Protein AF-A0A1Z9NTJ0-F1 (afdb_monomer_lite)

Sequence (122 aa):
MNIAKLLEYYWPGCLWELVGNDQTDYKNLTWLDKSTTKPTESELLAKKDEGELREALDEIRPIRNRLLRESDWTQMPDISDSRMDSTTKGKWQVYREELRDLTKGLDTVDKVKKVTWPTEPS

Radius of gyration: 22.93 Å; chains: 1; bounding box: 48×27×64 Å

Foldseek 3Di:
DQQVVLCCVVVNPFDWDQPDDDRPDPVSIDGPGPVDDDDDPVRSVVSVFVVLLVVLVVVCVVVLVVVCVVLVVLVDPPPDCVNPNPVLSVVSVVLNVCSVCQCPPSPGSVCSVVGDHDDDGD

Structure (mmCIF, N/CA/C/O backbone):
data_AF-A0A1Z9NTJ0-F1
#
_entry.id   AF-A0A1Z9NTJ0-F1
#
loop_
_atom_site.group_PDB
_atom_site.id
_atom_site.type_symbol
_atom_site.label_atom_id
_atom_site.label_alt_id
_atom_site.label_comp_id
_atom_site.label_asym_id
_atom_site.label_entity_id
_atom_site.label_seq_id
_atom_site.pdbx_PDB_ins_code
_atom_site.Cartn_x
_atom_site.Cartn_y
_atom_site.Cartn_z
_atom_site.occupancy
_atom_site.B_iso_or_equiv
_atom_site.auth_seq_id
_atom_site.auth_comp_id
_atom_site.auth_asym_id
_atom_site.auth_atom_id
_atom_site.pdbx_PDB_model_num
ATOM 1 N N . MET A 1 1 ? -11.348 10.777 11.270 1.00 81.44 1 MET A N 1
ATOM 2 C CA . MET A 1 1 ? -10.964 9.372 11.528 1.00 81.44 1 MET A CA 1
ATOM 3 C C . MET A 1 1 ? -12.219 8.623 11.937 1.00 81.44 1 MET A C 1
ATOM 5 O O . MET A 1 1 ? -12.845 9.068 12.883 1.00 81.44 1 MET A O 1
ATOM 9 N N . ASN A 1 2 ? -12.645 7.574 11.227 1.00 88.94 2 ASN A N 1
ATOM 10 C CA . ASN A 1 2 ? -13.805 6.787 11.668 1.00 88.94 2 ASN A CA 1
ATOM 11 C C . ASN A 1 2 ? -13.324 5.726 12.673 1.00 88.94 2 ASN A C 1
ATOM 13 O O . ASN A 1 2 ? -12.663 4.769 12.274 1.00 88.94 2 ASN A O 1
ATOM 17 N N . ILE A 1 3 ? -13.609 5.931 13.961 1.00 90.69 3 ILE A N 1
ATOM 18 C CA . ILE A 1 3 ? -13.122 5.069 15.046 1.00 90.69 3 ILE A CA 1
ATOM 19 C C . ILE A 1 3 ? -13.784 3.694 14.981 1.00 90.69 3 ILE A C 1
ATOM 21 O O . ILE A 1 3 ? -13.086 2.693 15.101 1.00 90.69 3 ILE A O 1
ATOM 25 N N . ALA A 1 4 ? -15.095 3.638 14.727 1.00 90.19 4 ALA A N 1
ATOM 26 C CA . ALA A 1 4 ? -15.841 2.383 14.625 1.00 90.19 4 ALA A CA 1
ATOM 27 C C . ALA A 1 4 ? -15.208 1.432 13.597 1.00 90.19 4 ALA A C 1
ATOM 29 O O . ALA A 1 4 ? -14.861 0.303 13.928 1.00 90.19 4 ALA A O 1
ATOM 30 N N . LYS A 1 5 ? -14.940 1.929 12.383 1.00 90.62 5 LYS A N 1
ATOM 31 C CA . LYS A 1 5 ? -14.291 1.144 11.321 1.00 90.62 5 LYS A C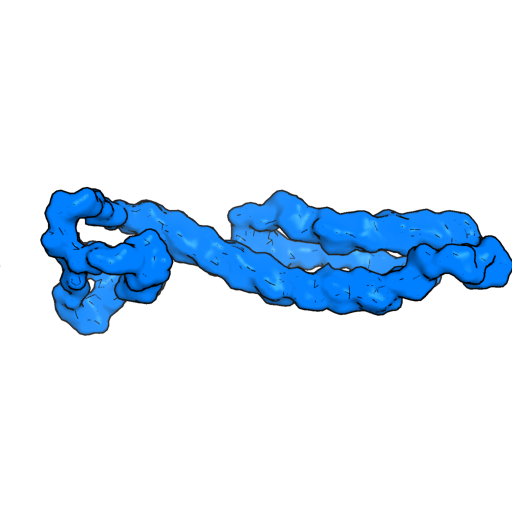A 1
ATOM 32 C C . LYS A 1 5 ? -12.894 0.658 11.709 1.00 90.62 5 LYS A C 1
ATOM 34 O O . LYS A 1 5 ? -12.528 -0.464 11.373 1.00 90.62 5 LYS A O 1
ATOM 39 N N . LEU A 1 6 ? -12.103 1.487 12.395 1.00 92.50 6 LEU A N 1
ATOM 40 C CA . LEU A 1 6 ? -10.771 1.085 12.860 1.00 92.50 6 LEU A CA 1
ATOM 41 C C . LEU A 1 6 ? -10.858 -0.013 13.922 1.00 92.50 6 LEU A C 1
ATOM 43 O O . LEU A 1 6 ? -10.098 -0.976 13.857 1.00 92.50 6 LEU A O 1
ATOM 47 N 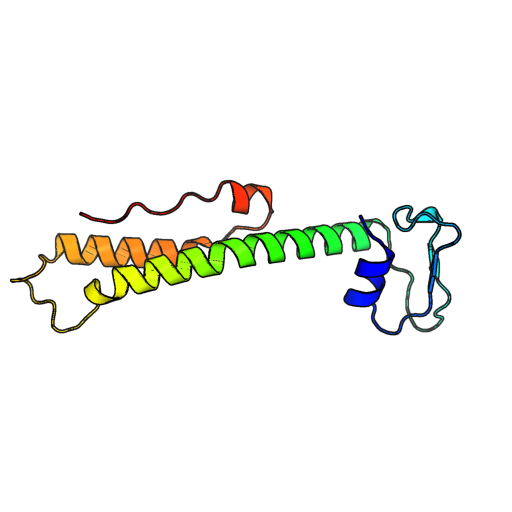N . LEU A 1 7 ? -11.791 0.110 14.867 1.00 92.44 7 LEU A N 1
ATOM 48 C CA . LEU A 1 7 ? -12.019 -0.891 15.906 1.00 92.44 7 LEU A CA 1
ATOM 49 C C . LEU A 1 7 ? -12.495 -2.220 15.319 1.00 92.44 7 LEU A C 1
ATOM 51 O O . LEU A 1 7 ? -11.932 -3.256 15.652 1.00 92.44 7 LEU A O 1
ATOM 55 N N . GLU A 1 8 ? -13.457 -2.198 14.398 1.00 92.19 8 GLU A N 1
ATOM 56 C CA . GLU A 1 8 ? -13.938 -3.403 13.707 1.00 92.19 8 GLU A CA 1
ATOM 57 C C . GLU A 1 8 ? -12.825 -4.122 12.938 1.00 92.19 8 GLU A C 1
ATOM 59 O O . GLU A 1 8 ? -12.774 -5.352 12.923 1.00 92.19 8 GLU A O 1
ATOM 64 N N . TYR A 1 9 ? -11.928 -3.359 12.309 1.00 92.81 9 TYR A N 1
ATOM 65 C CA . TYR A 1 9 ? -10.865 -3.912 11.478 1.00 92.81 9 TYR A CA 1
ATOM 66 C C . TYR A 1 9 ? -9.664 -4.425 12.291 1.00 92.81 9 TYR A C 1
ATOM 68 O O . TYR A 1 9 ? -9.159 -5.514 12.020 1.00 92.81 9 TYR A O 1
ATOM 76 N N . TYR A 1 10 ? -9.183 -3.653 13.272 1.00 92.19 10 TYR A N 1
ATOM 77 C CA . TYR A 1 10 ? -7.947 -3.955 14.012 1.00 92.19 10 TYR A CA 1
ATOM 78 C C . TYR A 1 10 ? -8.177 -4.622 15.376 1.00 92.19 10 TYR A C 1
ATOM 80 O O . TYR A 1 10 ? -7.276 -5.299 15.869 1.00 92.19 10 TYR A O 1
ATOM 88 N N . TRP A 1 11 ? -9.367 -4.480 15.966 1.00 92.50 11 TRP A N 1
ATOM 89 C CA . TRP A 1 11 ? -9.771 -5.123 17.224 1.00 92.50 11 TRP A CA 1
ATOM 90 C C . TRP A 1 11 ? -11.048 -5.959 17.032 1.00 92.50 11 TRP A C 1
ATOM 92 O O . TRP A 1 11 ? -12.058 -5.738 17.713 1.00 92.50 11 TRP A O 1
ATOM 102 N N . PRO A 1 12 ? -11.037 -6.931 16.099 1.00 92.06 12 PRO A N 1
ATOM 103 C CA . PRO A 1 12 ? -12.220 -7.725 15.809 1.00 92.06 12 PRO A CA 1
ATOM 104 C C . PRO A 1 12 ? -12.658 -8.516 17.049 1.00 92.06 12 PRO A C 1
ATOM 106 O O . PRO A 1 12 ? -11.840 -9.111 17.749 1.00 92.06 12 PRO A O 1
ATOM 109 N N . GLY A 1 13 ? -13.964 -8.532 17.317 1.00 88.38 13 GLY A N 1
ATOM 110 C CA . GLY A 1 13 ? -14.554 -9.290 18.426 1.00 88.38 13 GLY A CA 1
ATOM 111 C C . GLY A 1 13 ? -14.470 -8.624 19.804 1.00 88.38 13 GLY A C 1
ATOM 112 O O . GLY A 1 13 ? -15.033 -9.165 20.754 1.00 88.38 13 GLY A O 1
ATOM 113 N N . CYS A 1 14 ? -13.835 -7.455 19.923 1.00 92.00 14 CYS A N 1
ATOM 114 C CA . CYS A 1 14 ? -13.870 -6.673 21.157 1.00 92.00 14 CYS A CA 1
ATOM 115 C C . CYS A 1 14 ? -15.242 -6.006 21.333 1.00 92.00 14 CYS A C 1
ATOM 117 O O . CYS A 1 14 ? -15.829 -5.495 20.378 1.00 92.00 14 CYS A O 1
ATOM 119 N N . LEU A 1 15 ? -15.740 -5.975 22.569 1.00 92.00 15 LEU A N 1
ATOM 120 C CA . LEU A 1 15 ? -16.969 -5.272 22.929 1.00 92.00 15 LEU A CA 1
ATOM 121 C C . LEU A 1 15 ? -16.661 -3.815 23.286 1.00 92.00 15 LEU A C 1
ATOM 123 O O . LEU A 1 15 ? -15.926 -3.524 24.232 1.00 92.00 15 LEU A O 1
ATOM 127 N N . TRP A 1 16 ? -17.263 -2.892 22.550 1.00 93.38 16 TRP A N 1
ATOM 128 C CA . TRP A 1 16 ? -17.129 -1.456 22.754 1.00 93.38 16 TRP A CA 1
ATOM 129 C C . TRP A 1 16 ? -18.438 -0.752 22.406 1.00 93.38 16 TRP A C 1
ATOM 131 O O . TRP A 1 16 ? -19.286 -1.290 21.697 1.00 93.38 16 TRP A O 1
ATOM 141 N N . GLU A 1 17 ? -18.597 0.459 22.920 1.00 90.44 17 GLU A N 1
ATOM 142 C CA . GLU A 1 17 ? -19.736 1.327 22.650 1.00 90.44 17 GLU A CA 1
ATOM 143 C C . GLU A 1 17 ? -19.230 2.735 22.324 1.00 90.44 17 GLU A C 1
ATOM 145 O O . GLU A 1 17 ? -18.313 3.239 22.975 1.00 90.44 17 GLU A O 1
ATOM 150 N N . LEU A 1 18 ? -19.819 3.368 21.307 1.00 89.31 18 LEU A N 1
ATOM 151 C CA . LEU A 1 18 ? -19.615 4.782 20.998 1.00 89.31 18 LEU A CA 1
ATOM 152 C C . LEU A 1 18 ? -20.873 5.543 21.406 1.00 89.31 18 LEU A C 1
ATOM 154 O O . LEU A 1 18 ? -21.942 5.344 20.830 1.00 89.31 18 LEU A O 1
ATOM 158 N N . VAL A 1 19 ? -20.751 6.390 22.424 1.00 83.44 19 VAL A N 1
ATOM 159 C CA . VAL A 1 19 ? -21.880 7.151 22.961 1.00 83.44 19 VAL A CA 1
ATOM 160 C C . VAL A 1 19 ? -22.128 8.386 22.095 1.00 83.44 19 VAL A C 1
ATOM 162 O O . VAL A 1 19 ? -21.263 9.244 21.949 1.00 83.44 19 VAL A O 1
ATOM 165 N N . GLY A 1 20 ? -23.342 8.505 21.559 1.00 77.81 20 GLY A N 1
ATOM 166 C CA . GLY A 1 20 ? -23.742 9.613 20.690 1.00 77.81 20 GLY A CA 1
ATOM 167 C C . GLY A 1 20 ? -23.574 9.309 19.199 1.00 77.81 20 GLY A C 1
ATOM 168 O O . GLY A 1 20 ? -23.177 8.221 18.799 1.00 77.81 20 GLY A O 1
ATOM 169 N N . ASN A 1 21 ? -23.919 10.280 18.352 1.00 77.50 21 ASN A N 1
ATOM 170 C CA . ASN A 1 21 ? -23.947 10.084 16.895 1.00 77.50 21 ASN A CA 1
ATOM 171 C C . ASN A 1 21 ? -22.590 10.332 16.212 1.00 77.50 21 ASN A C 1
ATOM 173 O O . ASN A 1 21 ? -22.471 10.134 15.003 1.00 77.50 21 ASN A O 1
ATOM 177 N N . ASP A 1 22 ? -21.580 10.788 16.957 1.00 80.94 22 ASP A N 1
ATOM 178 C CA . ASP A 1 22 ? -20.252 11.084 16.424 1.00 80.94 22 ASP A CA 1
ATOM 179 C C . ASP A 1 22 ? -19.312 9.880 16.580 1.00 80.94 22 ASP A C 1
ATOM 181 O O . ASP A 1 22 ? -18.895 9.527 17.682 1.00 80.94 22 ASP A O 1
ATOM 185 N N . GLN A 1 23 ? -18.958 9.273 15.446 1.00 79.25 23 GLN A N 1
ATOM 186 C CA . GLN A 1 23 ? -18.055 8.121 15.352 1.00 79.25 23 GLN A CA 1
ATOM 187 C C . GLN A 1 23 ? -16.569 8.512 15.266 1.00 79.25 23 GLN A C 1
ATOM 189 O O . GLN A 1 23 ? -15.728 7.672 14.927 1.00 79.25 23 GLN A O 1
ATOM 194 N N . THR A 1 24 ? -16.237 9.786 15.475 1.00 83.31 24 THR A N 1
ATOM 195 C CA . THR A 1 24 ? -14.885 10.321 15.270 1.00 83.31 24 THR A CA 1
ATOM 196 C C . THR A 1 24 ? -14.202 10.801 16.545 1.00 83.31 24 THR A C 1
ATOM 198 O O . THR A 1 24 ? -12.973 10.866 16.561 1.00 83.31 24 THR A O 1
ATOM 201 N N . ASP A 1 25 ? -14.958 11.077 17.611 1.00 86.31 25 ASP A N 1
ATOM 202 C CA . ASP A 1 25 ? -14.411 11.512 18.898 1.00 86.31 25 ASP A CA 1
ATOM 203 C C . ASP A 1 25 ? -14.066 10.309 19.793 1.00 86.31 25 ASP A C 1
ATOM 205 O O . ASP A 1 25 ? -14.928 9.523 20.193 1.00 86.31 25 ASP A O 1
ATOM 209 N N . TYR A 1 26 ? -12.785 10.180 20.146 1.00 88.44 26 TYR A N 1
ATOM 210 C CA . TYR A 1 26 ? -12.287 9.129 21.033 1.00 88.44 26 TYR A CA 1
ATOM 211 C C . TYR A 1 26 ? -12.873 9.211 22.451 1.00 88.44 26 TYR A C 1
ATOM 213 O O . TYR A 1 26 ? -12.977 8.193 23.141 1.00 88.44 26 TYR A O 1
ATOM 221 N N . LYS A 1 27 ? -13.308 10.395 22.898 1.00 88.81 27 LYS A N 1
ATOM 222 C CA . LYS A 1 27 ? -13.950 10.572 24.210 1.00 88.81 27 LYS A CA 1
ATOM 223 C C . LYS A 1 27 ? -15.274 9.826 24.319 1.00 88.81 27 LYS A C 1
ATOM 225 O O . LYS A 1 27 ? -15.646 9.423 25.417 1.00 88.81 27 LYS A O 1
ATOM 230 N N . ASN A 1 28 ? -15.942 9.600 23.191 1.00 89.56 28 ASN A N 1
ATOM 231 C CA . ASN A 1 28 ? -17.201 8.867 23.135 1.00 89.56 28 ASN A CA 1
ATOM 232 C C . ASN A 1 28 ? -17.002 7.345 23.211 1.00 89.56 28 ASN A C 1
ATOM 234 O O . ASN A 1 28 ? -17.986 6.616 23.305 1.00 89.56 28 ASN A O 1
ATOM 238 N N . LEU A 1 29 ? -15.755 6.853 23.179 1.00 91.50 29 LEU A N 1
ATOM 239 C CA . LEU A 1 29 ? -15.442 5.428 23.231 1.00 91.50 29 LEU A CA 1
ATOM 240 C C . LEU A 1 29 ? -15.473 4.884 24.663 1.00 91.50 29 LEU A C 1
ATOM 242 O O . LEU A 1 29 ? -14.564 5.126 25.466 1.00 91.50 29 LEU A O 1
ATOM 246 N N . THR A 1 30 ? -16.456 4.035 24.930 1.00 91.50 30 THR A N 1
ATOM 247 C CA . THR A 1 30 ? -16.537 3.186 26.119 1.00 91.50 30 THR A CA 1
ATOM 248 C C . THR A 1 30 ? -16.079 1.771 25.776 1.00 91.50 30 THR A C 1
ATOM 250 O O . THR A 1 30 ? -16.579 1.145 24.845 1.00 91.50 30 THR A O 1
ATOM 253 N N . TRP A 1 31 ? -15.115 1.247 26.535 1.00 92.94 31 TRP A N 1
ATOM 254 C CA . TRP A 1 31 ? -14.627 -0.123 26.362 1.00 92.94 31 TRP A CA 1
ATOM 255 C C . TRP A 1 31 ? -15.377 -1.061 27.306 1.00 92.94 31 TRP A C 1
ATOM 257 O O . TRP A 1 31 ? -15.358 -0.848 28.518 1.00 92.94 31 TRP A O 1
ATOM 267 N N . LEU A 1 32 ? -16.060 -2.065 26.754 1.00 90.88 32 LEU A N 1
ATOM 268 C CA . LEU A 1 32 ? -16.893 -3.010 27.510 1.00 90.88 32 LEU A CA 1
ATOM 269 C C . LEU A 1 32 ? -16.227 -4.384 27.659 1.00 90.88 32 LEU A C 1
ATOM 271 O O . LEU A 1 32 ? -16.610 -5.170 28.528 1.00 90.88 32 LEU A O 1
ATOM 275 N N . ASP A 1 33 ? -15.232 -4.677 26.824 1.00 89.38 33 ASP A N 1
ATOM 276 C CA . ASP A 1 33 ? -14.466 -5.911 26.892 1.00 89.38 33 ASP A CA 1
ATOM 277 C C . ASP A 1 33 ? -13.555 -5.930 28.128 1.00 89.38 33 ASP A C 1
ATOM 279 O O . ASP A 1 33 ? -12.811 -4.991 28.408 1.00 89.38 33 ASP A O 1
ATOM 283 N N . LYS A 1 34 ? -13.629 -7.026 28.884 1.00 87.19 34 LYS A N 1
ATOM 284 C CA . LYS A 1 34 ? -12.829 -7.256 30.096 1.00 87.19 34 LYS A CA 1
ATOM 285 C C . LYS A 1 34 ? -11.548 -8.039 29.817 1.00 87.19 34 LYS A C 1
ATOM 287 O O . LYS A 1 34 ? -10.692 -8.123 30.692 1.00 87.19 34 LYS A O 1
ATOM 292 N N . SER A 1 35 ? -11.454 -8.665 28.646 1.00 86.94 35 SER A N 1
ATOM 293 C CA . SER A 1 35 ? -10.342 -9.536 28.259 1.00 86.94 35 SER A CA 1
ATOM 294 C C . SER A 1 35 ? -9.221 -8.791 27.535 1.00 86.94 35 SER A C 1
ATOM 296 O O . SER A 1 35 ? -8.090 -9.272 27.492 1.00 86.94 35 SER A O 1
ATOM 298 N N . THR A 1 36 ? -9.518 -7.603 27.009 1.00 89.00 36 THR A N 1
ATOM 299 C CA . THR A 1 36 ? -8.601 -6.785 26.216 1.00 89.00 36 THR A CA 1
ATOM 300 C C . 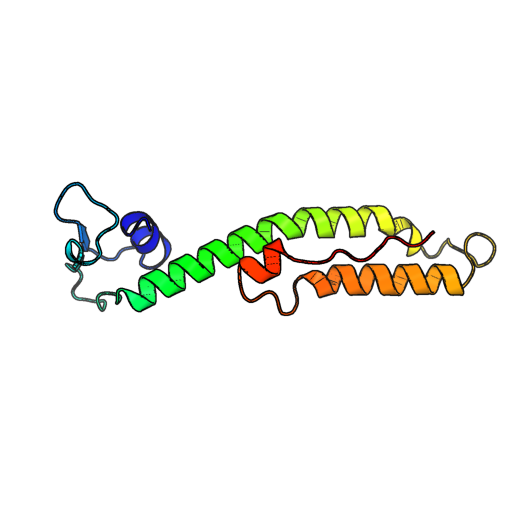THR A 1 36 ? -8.474 -5.381 26.794 1.00 89.00 36 THR A C 1
ATOM 302 O O . THR A 1 36 ? -9.364 -4.869 27.477 1.00 89.00 36 THR A O 1
ATOM 305 N N . THR A 1 37 ? -7.343 -4.737 26.526 1.00 90.12 37 THR A N 1
ATOM 306 C CA . THR A 1 37 ? -7.099 -3.353 26.928 1.00 90.12 37 THR A CA 1
ATOM 307 C C . THR A 1 37 ? -7.686 -2.390 25.906 1.00 90.12 37 THR A C 1
ATOM 309 O O . THR A 1 37 ? -7.480 -2.565 24.705 1.00 90.12 37 THR A O 1
ATOM 312 N N . LYS A 1 38 ? -8.356 -1.337 26.390 1.00 91.31 38 LYS A N 1
ATOM 313 C CA . LYS A 1 38 ? -8.835 -0.235 25.549 1.00 91.31 38 LYS A CA 1
ATOM 314 C C . LYS A 1 38 ? -7.657 0.361 24.760 1.00 91.31 38 LYS A C 1
ATOM 316 O O . LYS A 1 38 ? -6.695 0.790 25.403 1.00 91.3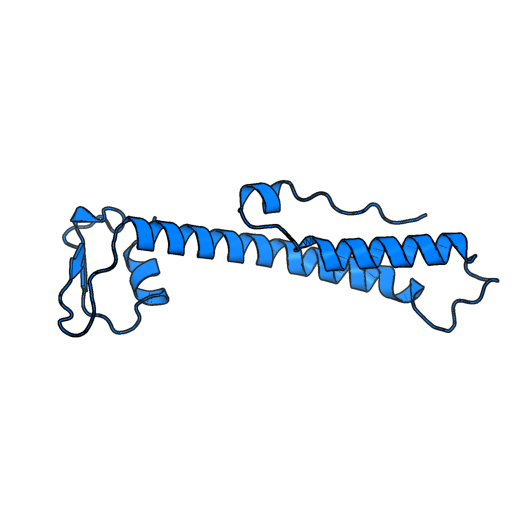1 38 LYS A O 1
ATOM 321 N N . PRO A 1 39 ? -7.730 0.434 23.420 1.00 92.81 39 PRO A N 1
ATOM 322 C CA . PR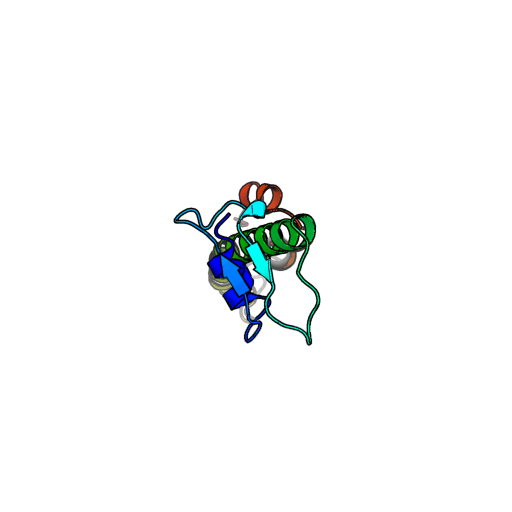O A 1 39 ? -6.690 1.079 22.635 1.00 92.81 39 PRO A CA 1
ATOM 323 C C . PRO A 1 39 ? -6.671 2.574 22.918 1.00 92.81 39 PRO A C 1
ATOM 325 O O . PRO A 1 39 ? -7.719 3.199 23.074 1.00 92.81 39 PRO A O 1
ATOM 328 N N . THR A 1 40 ? -5.479 3.145 22.974 1.00 93.94 40 THR A N 1
ATOM 329 C CA . THR A 1 40 ? -5.262 4.580 23.138 1.00 93.94 40 THR A CA 1
ATOM 330 C C . THR A 1 40 ? -5.594 5.343 21.855 1.00 93.94 40 THR A C 1
ATOM 332 O O . THR A 1 40 ? -5.563 4.801 20.749 1.00 93.94 40 THR A O 1
ATOM 335 N N . GLU A 1 41 ? -5.863 6.644 21.982 1.00 92.06 41 GLU A N 1
ATOM 336 C CA . GLU A 1 41 ? -6.068 7.525 20.824 1.00 92.06 41 GLU A CA 1
ATOM 337 C C . GLU A 1 41 ? -4.846 7.535 19.890 1.00 92.06 41 GLU A C 1
ATOM 339 O O . GLU A 1 41 ? -4.991 7.516 18.670 1.00 92.06 41 GLU A O 1
ATOM 344 N N . SER A 1 42 ? -3.641 7.484 20.468 1.00 92.31 42 SER A N 1
ATOM 345 C CA . SER A 1 42 ? -2.382 7.408 19.719 1.00 92.31 42 SER A CA 1
ATOM 346 C C . SER A 1 42 ? -2.267 6.109 18.913 1.00 92.31 42 SER A C 1
ATOM 348 O O . SER A 1 42 ? -1.883 6.138 17.747 1.00 92.31 42 SER A O 1
ATOM 350 N N . GLU A 1 43 ? -2.653 4.966 19.492 1.00 93.06 43 GLU A N 1
ATOM 351 C CA . GLU A 1 43 ? -2.666 3.684 18.775 1.00 93.06 43 GLU A CA 1
ATOM 352 C C . GLU A 1 43 ? -3.684 3.679 17.629 1.00 93.06 43 GLU A C 1
ATOM 354 O O . GLU A 1 43 ? -3.380 3.180 16.546 1.00 93.06 43 GLU A O 1
ATOM 359 N N . LEU A 1 44 ? -4.868 4.268 17.828 1.00 92.25 44 LEU A N 1
ATOM 360 C CA . LEU A 1 44 ? -5.866 4.416 16.764 1.00 92.25 44 LEU A CA 1
ATOM 361 C C . LEU A 1 44 ? -5.350 5.289 15.619 1.00 92.25 44 LEU A C 1
ATOM 363 O O . LEU A 1 44 ? -5.519 4.928 14.454 1.00 92.25 44 LEU A O 1
ATOM 367 N N . LEU A 1 45 ? -4.692 6.404 15.943 1.00 92.19 45 LEU A N 1
ATOM 368 C CA . LEU A 1 45 ? -4.089 7.283 14.946 1.00 92.19 45 LEU A CA 1
ATOM 369 C C . LEU A 1 45 ? -2.969 6.567 14.179 1.00 92.19 45 LEU A C 1
ATOM 371 O O . LEU A 1 45 ? -2.952 6.606 12.953 1.00 92.19 45 LEU A O 1
ATOM 375 N N . ALA A 1 46 ? -2.102 5.829 14.874 1.00 92.81 46 ALA A N 1
ATOM 376 C CA . ALA A 1 46 ? -1.058 5.033 14.236 1.00 92.81 46 ALA A CA 1
ATOM 377 C C . ALA A 1 46 ? -1.642 3.975 13.283 1.00 92.81 46 ALA A C 1
ATOM 379 O O . ALA A 1 46 ? -1.147 3.804 12.171 1.00 92.81 46 ALA A O 1
ATOM 380 N N . LYS A 1 47 ? -2.730 3.297 13.678 1.00 93.75 47 LYS A N 1
ATOM 381 C CA . LYS A 1 47 ? -3.426 2.330 12.815 1.00 93.75 47 LYS A CA 1
ATOM 382 C C . LYS A 1 47 ? -4.112 2.971 11.621 1.00 93.75 47 LYS A C 1
ATOM 384 O O . LYS A 1 47 ? -4.083 2.401 10.532 1.00 93.75 47 LYS A O 1
ATOM 389 N N . LYS A 1 48 ? -4.686 4.159 11.796 1.00 92.44 48 LYS A N 1
ATOM 390 C CA . LYS A 1 48 ? -5.207 4.955 10.685 1.00 92.44 48 LYS A CA 1
ATOM 391 C C . LYS A 1 48 ? -4.098 5.261 9.678 1.00 92.44 48 LYS A C 1
ATOM 393 O O . LYS A 1 48 ? -4.277 4.999 8.494 1.00 92.44 48 LYS A O 1
ATOM 398 N N . ASP A 1 49 ? -2.974 5.791 10.145 1.00 92.88 49 ASP A N 1
ATOM 399 C CA . ASP A 1 49 ? -1.875 6.213 9.276 1.00 92.88 49 ASP A CA 1
ATOM 400 C C . ASP A 1 49 ? -1.213 5.009 8.579 1.00 92.88 49 ASP A C 1
ATOM 402 O O . ASP A 1 49 ? -0.881 5.085 7.396 1.00 92.88 49 ASP A O 1
ATOM 406 N N . GLU A 1 50 ? -1.109 3.861 9.261 1.00 92.94 50 GLU A N 1
ATOM 407 C CA . GLU A 1 50 ? -0.700 2.580 8.664 1.00 92.94 50 GLU A CA 1
ATOM 408 C C . GLU A 1 50 ? -1.664 2.140 7.547 1.00 92.94 50 GLU A C 1
ATOM 410 O O . GLU A 1 50 ? -1.231 1.713 6.473 1.00 92.94 50 GLU A O 1
ATOM 415 N N . GLY A 1 51 ? -2.975 2.263 7.782 1.00 92.81 51 GLY A N 1
ATOM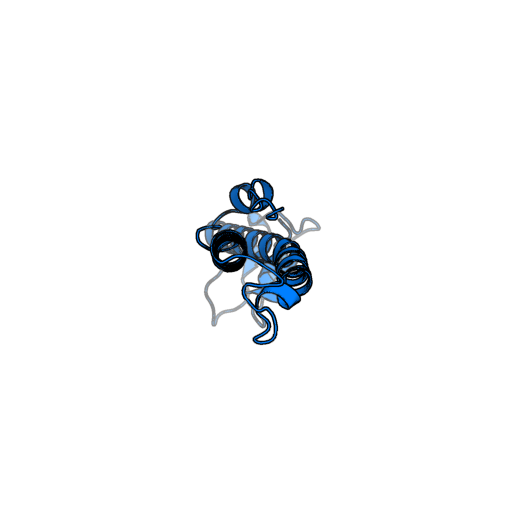 416 C CA . GLY A 1 51 ? -4.014 1.959 6.801 1.00 92.81 51 GLY A CA 1
ATOM 417 C C . GLY A 1 51 ? -3.933 2.849 5.561 1.00 92.81 51 GLY A C 1
ATOM 418 O O . GLY A 1 51 ? -3.901 2.331 4.446 1.00 92.81 51 GLY A O 1
ATOM 419 N N . GLU A 1 52 ? -3.821 4.165 5.749 1.00 93.50 52 GLU A N 1
ATOM 420 C CA . GLU A 1 52 ? -3.685 5.136 4.655 1.00 93.50 52 GLU A CA 1
ATOM 421 C C . GLU A 1 52 ? -2.391 4.928 3.859 1.00 93.50 52 GLU A C 1
ATOM 423 O O . GLU A 1 52 ? -2.392 5.021 2.630 1.00 93.50 52 GLU A O 1
ATOM 428 N N . LEU A 1 53 ? -1.280 4.609 4.533 1.00 94.62 53 LEU A N 1
ATOM 429 C CA . LEU A 1 53 ? -0.024 4.274 3.864 1.00 94.62 53 LEU A CA 1
ATOM 430 C C . LEU A 1 53 ? -0.174 3.022 2.998 1.00 94.62 53 LEU A C 1
ATOM 432 O O . LEU A 1 53 ? 0.287 3.000 1.857 1.00 94.62 53 LEU A O 1
ATOM 436 N N . ARG A 1 54 ? -0.815 1.979 3.532 1.00 94.19 54 ARG A N 1
ATOM 437 C CA . ARG A 1 54 ? -1.063 0.741 2.793 1.00 94.19 54 ARG A CA 1
ATOM 438 C C . ARG A 1 54 ? -1.918 0.993 1.555 1.00 94.19 54 ARG A C 1
ATOM 440 O O . ARG A 1 54 ? -1.548 0.520 0.487 1.00 94.19 54 ARG A O 1
ATOM 447 N N . GLU A 1 55 ? -3.003 1.753 1.688 1.00 94.06 55 GLU A N 1
ATOM 448 C CA . GLU A 1 55 ? -3.867 2.122 0.560 1.00 94.06 55 GLU A CA 1
ATOM 449 C C . GLU A 1 55 ? -3.085 2.892 -0.510 1.00 94.06 55 GLU A C 1
ATOM 451 O O . GLU A 1 55 ? -3.101 2.510 -1.678 1.00 94.06 55 GLU A O 1
ATOM 456 N N . ALA A 1 56 ? -2.302 3.899 -0.114 1.00 95.44 56 ALA A N 1
ATOM 457 C CA . ALA A 1 56 ? -1.466 4.651 -1.047 1.00 95.44 56 ALA A CA 1
ATOM 458 C C . ALA A 1 56 ? -0.438 3.751 -1.766 1.00 95.44 56 ALA A C 1
ATOM 460 O O . ALA A 1 56 ? -0.192 3.897 -2.965 1.00 95.44 56 ALA A O 1
ATOM 461 N N . LEU A 1 57 ? 0.169 2.792 -1.058 1.00 95.56 57 LEU A N 1
ATOM 462 C CA . LEU A 1 57 ? 1.076 1.814 -1.668 1.00 95.56 57 LEU A CA 1
ATOM 463 C C . LEU A 1 57 ? 0.346 0.879 -2.644 1.00 95.56 57 LEU A C 1
ATOM 465 O O . LEU A 1 57 ? 0.905 0.518 -3.684 1.00 95.56 57 LEU A O 1
ATOM 469 N N . ASP A 1 58 ? -0.887 0.489 -2.326 1.00 95.50 58 ASP A N 1
ATOM 470 C CA . ASP A 1 58 ? -1.729 -0.338 -3.190 1.00 95.50 58 ASP A CA 1
ATOM 471 C C . ASP A 1 58 ? -2.138 0.382 -4.479 1.00 95.50 58 ASP A C 1
ATOM 473 O O . ASP A 1 58 ? -2.253 -0.274 -5.513 1.00 95.50 58 ASP A O 1
ATOM 477 N N . GLU A 1 59 ? -2.237 1.713 -4.476 1.00 95.06 59 GLU A N 1
ATOM 478 C CA . GLU A 1 59 ? -2.483 2.512 -5.684 1.00 95.06 59 GLU A CA 1
ATOM 479 C C . GLU A 1 59 ? -1.295 2.508 -6.664 1.00 95.06 59 GLU A C 1
ATOM 481 O O . GLU A 1 59 ? -1.488 2.436 -7.881 1.00 95.06 59 GLU A O 1
ATOM 486 N N . ILE A 1 60 ? -0.050 2.539 -6.172 1.00 95.81 60 ILE A N 1
ATOM 487 C CA . ILE A 1 60 ? 1.140 2.604 -7.045 1.00 95.81 60 ILE A CA 1
ATOM 488 C C . ILE A 1 60 ? 1.609 1.227 -7.538 1.00 95.81 60 ILE A C 1
ATOM 490 O O . ILE A 1 60 ? 2.199 1.113 -8.617 1.00 95.81 60 ILE A O 1
ATOM 494 N N . ARG A 1 61 ? 1.326 0.147 -6.797 1.00 95.94 61 ARG A N 1
ATOM 495 C CA . ARG A 1 61 ? 1.655 -1.240 -7.187 1.00 95.94 61 ARG A CA 1
ATOM 496 C C . ARG A 1 61 ? 1.147 -1.644 -8.582 1.00 95.94 61 ARG A C 1
ATOM 498 O O . ARG A 1 61 ? 1.949 -2.210 -9.331 1.00 95.94 61 ARG A O 1
ATOM 505 N N . PRO A 1 62 ? -0.113 -1.387 -8.988 1.00 96.88 62 PRO A N 1
ATOM 506 C CA . PRO A 1 62 ? -0.587 -1.732 -10.326 1.00 96.88 62 PRO A CA 1
ATOM 507 C C . PRO A 1 62 ? 0.125 -0.934 -11.421 1.00 96.88 62 PRO A C 1
ATOM 509 O O . PRO A 1 62 ? 0.418 -1.498 -12.475 1.00 96.88 62 PRO A O 1
ATOM 512 N N . ILE A 1 63 ? 0.471 0.332 -11.168 1.00 96.38 63 ILE A N 1
ATOM 513 C CA . ILE A 1 63 ? 1.225 1.165 -12.115 1.00 96.38 63 ILE A CA 1
ATOM 514 C C . ILE A 1 63 ? 2.634 0.590 -12.305 1.00 96.38 63 ILE A C 1
ATOM 516 O O . ILE A 1 63 ? 3.044 0.332 -13.434 1.00 96.38 63 ILE A O 1
ATOM 520 N N . ARG A 1 64 ? 3.338 0.275 -11.211 1.00 97.31 64 ARG A N 1
ATOM 521 C CA . ARG A 1 64 ? 4.646 -0.399 -11.250 1.00 97.31 64 ARG A CA 1
ATOM 522 C C . ARG A 1 64 ? 4.582 -1.718 -12.014 1.00 97.31 64 ARG A C 1
ATOM 524 O O . ARG A 1 64 ? 5.416 -1.977 -12.876 1.00 97.31 64 ARG A O 1
ATOM 531 N N . ASN A 1 65 ? 3.587 -2.552 -11.717 1.00 97.19 65 ASN A N 1
ATOM 532 C CA . ASN A 1 65 ? 3.420 -3.843 -12.382 1.00 97.19 65 ASN A CA 1
ATOM 533 C C . ASN A 1 65 ? 3.111 -3.677 -13.878 1.00 97.19 65 ASN A C 1
ATOM 535 O O . ASN A 1 65 ? 3.572 -4.481 -14.684 1.00 97.19 65 ASN A O 1
ATOM 539 N N . ARG A 1 66 ? 2.362 -2.634 -14.262 1.00 97.62 66 ARG A N 1
ATOM 540 C CA . ARG A 1 66 ? 2.125 -2.282 -15.667 1.00 97.62 66 ARG A CA 1
ATOM 541 C C . ARG A 1 66 ? 3.433 -1.925 -16.375 1.00 97.62 66 ARG A C 1
ATOM 543 O O . ARG A 1 66 ? 3.705 -2.528 -17.403 1.00 97.62 66 ARG A O 1
ATOM 550 N N . LEU A 1 67 ? 4.251 -1.040 -15.808 1.00 97.31 67 LEU A N 1
ATOM 551 C CA . LEU A 1 67 ? 5.532 -0.626 -16.402 1.00 97.31 67 LEU A CA 1
ATOM 552 C C . LEU A 1 67 ? 6.542 -1.785 -16.494 1.00 97.31 67 LEU A C 1
ATOM 554 O O . LEU A 1 67 ? 7.244 -1.947 -17.492 1.00 97.31 67 LEU A O 1
ATOM 558 N N . LEU A 1 68 ? 6.577 -2.661 -15.484 1.00 97.12 68 LEU A N 1
ATOM 559 C CA . LEU A 1 68 ? 7.352 -3.904 -15.545 1.00 97.12 68 LEU A CA 1
ATOM 560 C C . LEU A 1 68 ? 6.834 -4.843 -16.642 1.00 97.12 68 LEU A C 1
ATOM 562 O O . LEU A 1 68 ? 7.623 -5.487 -17.318 1.00 97.12 68 LEU A O 1
ATOM 566 N N . ARG A 1 69 ? 5.524 -4.932 -16.859 1.00 97.19 69 ARG A N 1
ATOM 567 C CA . ARG A 1 69 ? 4.984 -5.748 -17.953 1.00 97.19 69 ARG A CA 1
ATOM 568 C C . ARG A 1 69 ? 5.301 -5.141 -19.323 1.00 97.19 69 ARG A C 1
ATOM 570 O O . ARG A 1 69 ? 5.664 -5.866 -20.239 1.00 97.19 69 ARG A O 1
ATOM 577 N N . GLU A 1 70 ? 5.180 -3.825 -19.462 1.00 96.00 70 GLU A N 1
ATOM 578 C CA . GLU A 1 70 ? 5.450 -3.097 -20.710 1.00 96.00 70 GLU A CA 1
ATOM 579 C C . GLU A 1 70 ? 6.927 -3.164 -21.114 1.00 96.00 70 GLU A C 1
ATOM 581 O O . GLU A 1 70 ? 7.234 -3.234 -22.298 1.00 96.00 70 GLU A O 1
ATOM 586 N N . SER A 1 71 ? 7.837 -3.249 -20.143 1.00 95.38 71 SER A N 1
ATOM 587 C CA . SER A 1 71 ? 9.275 -3.421 -20.379 1.00 95.38 71 SER A CA 1
ATOM 588 C C . SER A 1 71 ? 9.735 -4.884 -20.406 1.00 95.38 71 SER A C 1
ATOM 590 O O . SER A 1 71 ? 10.937 -5.140 -20.450 1.00 95.38 71 SER A O 1
ATOM 592 N N . ASP A 1 72 ? 8.831 -5.866 -20.340 1.00 94.00 72 ASP A N 1
ATOM 593 C CA . ASP A 1 72 ? 9.214 -7.277 -20.176 1.00 94.00 72 ASP A CA 1
ATOM 594 C C . ASP A 1 72 ? 9.906 -7.864 -21.409 1.00 94.00 72 ASP A C 1
ATOM 596 O O . ASP A 1 72 ? 10.857 -8.634 -21.275 1.00 94.00 72 ASP A O 1
ATOM 600 N N . TRP A 1 73 ? 9.507 -7.409 -22.601 1.00 92.25 73 TRP A N 1
ATOM 601 C CA . TRP A 1 73 ? 10.124 -7.810 -23.867 1.00 92.25 73 TRP A CA 1
ATOM 602 C C . TRP A 1 73 ? 11.648 -7.623 -23.838 1.00 92.25 73 TRP A C 1
ATOM 604 O O . TRP A 1 73 ? 12.373 -8.496 -24.293 1.00 92.25 73 TRP A O 1
ATOM 614 N N . THR A 1 74 ? 12.145 -6.564 -23.187 1.00 91.88 74 THR A N 1
ATOM 615 C CA . THR A 1 74 ? 13.578 -6.215 -23.078 1.00 91.88 74 THR A CA 1
ATOM 616 C C . THR A 1 74 ? 14.431 -7.274 -22.367 1.00 91.88 74 THR A C 1
ATOM 618 O O . THR A 1 74 ? 15.659 -7.260 -22.470 1.00 91.88 74 THR A O 1
ATOM 621 N N . GLN A 1 75 ? 13.793 -8.178 -21.618 1.00 90.06 75 GLN A N 1
ATOM 622 C CA . GLN A 1 75 ? 14.445 -9.226 -20.832 1.00 90.06 75 GLN A CA 1
ATOM 623 C C . GLN A 1 75 ? 14.460 -10.582 -21.543 1.00 90.06 75 GLN A C 1
ATOM 625 O O . GLN A 1 75 ? 15.023 -11.542 -21.014 1.00 90.06 75 GLN A O 1
ATOM 630 N N . MET A 1 76 ? 13.840 -10.682 -22.721 1.00 89.88 76 MET A N 1
ATOM 631 C CA . MET A 1 76 ? 13.757 -11.938 -23.451 1.00 89.88 76 MET A CA 1
ATOM 632 C C . MET A 1 76 ? 15.147 -12.385 -23.946 1.00 89.88 76 MET A C 1
ATOM 634 O O . MET A 1 76 ? 15.943 -11.558 -24.402 1.00 89.88 76 MET A O 1
ATOM 638 N N . PRO A 1 77 ? 15.466 -13.695 -23.886 1.00 85.12 77 PRO A N 1
ATOM 639 C CA . PRO A 1 77 ? 16.748 -14.218 -24.366 1.00 85.12 77 PRO A CA 1
ATOM 640 C C . PRO A 1 77 ? 16.981 -14.032 -25.871 1.00 85.12 77 PRO A C 1
ATOM 642 O O . PRO A 1 77 ? 18.123 -14.094 -26.318 1.00 85.12 77 PRO A O 1
ATOM 645 N N . ASP A 1 78 ? 15.913 -13.841 -26.651 1.00 85.81 78 ASP A N 1
ATOM 646 C CA . ASP A 1 78 ? 15.970 -13.644 -28.103 1.00 85.81 78 ASP A CA 1
ATOM 647 C C . ASP A 1 78 ? 16.438 -12.238 -28.506 1.00 85.81 78 ASP A C 1
ATOM 649 O O . ASP A 1 78 ? 16.783 -12.012 -29.671 1.00 85.81 78 ASP A O 1
ATOM 653 N N . ILE A 1 79 ? 16.497 -11.300 -27.555 1.00 84.44 79 ILE A N 1
ATOM 654 C CA . ILE A 1 79 ? 17.092 -9.991 -27.777 1.00 84.44 79 ILE A CA 1
ATOM 655 C C . ILE A 1 79 ? 18.609 -10.137 -27.818 1.00 84.44 79 ILE A C 1
ATOM 657 O O . ILE A 1 79 ? 19.315 -10.084 -26.803 1.00 84.44 79 ILE A O 1
ATOM 661 N N . SER A 1 80 ? 19.079 -10.327 -29.047 1.00 81.75 80 SER A N 1
ATOM 662 C CA . SER A 1 80 ? 20.476 -10.319 -29.448 1.00 81.75 80 SER A CA 1
ATOM 663 C C . SER A 1 80 ? 21.021 -8.899 -29.595 1.00 81.75 80 SER A C 1
ATOM 665 O O . SER A 1 80 ? 20.272 -7.949 -29.832 1.00 81.75 80 SER A O 1
ATOM 667 N N . ASP A 1 81 ? 22.350 -8.781 -29.586 1.00 79.06 81 ASP A N 1
ATOM 668 C CA . ASP A 1 81 ? 23.071 -7.511 -29.779 1.00 79.06 81 ASP A CA 1
ATOM 669 C C . ASP A 1 81 ? 22.744 -6.818 -31.117 1.00 79.06 81 ASP A C 1
ATOM 671 O O . ASP A 1 81 ? 22.916 -5.612 -31.266 1.00 79.06 81 ASP A O 1
ATOM 675 N N . SER A 1 82 ? 22.232 -7.566 -32.101 1.00 78.94 82 SER A N 1
ATOM 676 C CA . SER A 1 82 ? 21.750 -7.026 -33.378 1.00 78.94 82 SER A CA 1
ATOM 677 C C . SER A 1 82 ? 20.391 -6.317 -33.298 1.00 78.94 82 SER A C 1
ATOM 679 O O . SER A 1 82 ? 20.039 -5.593 -34.226 1.00 78.94 82 SER A O 1
ATOM 681 N N . ARG A 1 83 ? 19.611 -6.543 -32.232 1.00 83.38 83 ARG A N 1
ATOM 682 C CA . ARG A 1 83 ? 18.295 -5.924 -31.996 1.00 83.38 83 ARG A CA 1
ATOM 683 C C . ARG A 1 83 ? 18.348 -4.832 -30.933 1.00 83.38 83 ARG A C 1
ATOM 685 O O . ARG A 1 83 ? 17.567 -3.891 -31.008 1.00 83.38 83 ARG A O 1
ATOM 692 N N . MET A 1 84 ? 19.241 -4.968 -29.955 1.00 88.12 84 MET A N 1
ATOM 693 C CA . MET A 1 84 ? 19.462 -3.988 -28.897 1.00 88.12 84 MET A CA 1
ATOM 694 C C . MET A 1 84 ? 20.903 -4.105 -28.413 1.00 88.12 84 MET A C 1
ATOM 696 O O . MET A 1 84 ? 21.325 -5.184 -28.002 1.00 88.12 84 MET A O 1
ATOM 700 N N . ASP A 1 85 ? 21.647 -3.003 -28.440 1.00 89.62 85 ASP A N 1
ATOM 701 C CA . ASP A 1 85 ? 23.022 -2.993 -27.956 1.00 89.62 85 ASP A CA 1
ATOM 702 C C . ASP A 1 85 ? 23.089 -3.173 -26.427 1.00 89.62 85 ASP A C 1
ATOM 704 O O . ASP A 1 85 ? 22.126 -2.929 -25.688 1.00 89.62 85 ASP A O 1
ATOM 708 N N . SER A 1 86 ? 24.260 -3.575 -25.932 1.00 88.00 86 SER A N 1
ATOM 709 C CA . SER A 1 86 ? 24.482 -3.860 -24.511 1.00 88.00 86 SER A CA 1
ATOM 710 C C . SER A 1 86 ? 24.260 -2.653 -23.594 1.00 88.00 86 SER A C 1
ATOM 712 O O . SER A 1 86 ? 23.845 -2.834 -22.447 1.00 88.00 86 SER A O 1
ATOM 714 N N . THR A 1 87 ? 24.472 -1.425 -24.081 1.00 90.94 87 THR A N 1
ATOM 715 C CA . THR A 1 87 ? 24.246 -0.203 -23.297 1.00 90.94 87 THR A CA 1
ATOM 716 C C . THR A 1 87 ? 22.756 0.026 -23.104 1.00 90.94 87 THR A C 1
ATOM 718 O O . THR A 1 87 ? 22.302 0.253 -21.982 1.00 90.94 87 THR A O 1
ATOM 721 N N . THR A 1 88 ? 21.976 -0.086 -24.177 1.00 91.62 88 THR A N 1
ATOM 722 C CA . THR A 1 88 ? 20.515 0.035 -24.118 1.00 91.62 88 THR A CA 1
ATOM 723 C C . THR A 1 88 ? 19.911 -1.074 -23.255 1.00 91.62 88 THR A C 1
ATOM 725 O O . THR A 1 88 ? 19.081 -0.800 -22.387 1.00 91.62 88 THR A O 1
ATOM 728 N N . LYS A 1 89 ? 20.414 -2.310 -23.369 1.00 90.25 89 LYS A N 1
ATOM 729 C CA . LYS A 1 89 ? 20.020 -3.423 -22.492 1.00 90.25 89 LYS A CA 1
ATOM 730 C C . LYS A 1 89 ? 20.303 -3.139 -21.014 1.00 90.25 89 LYS A C 1
ATOM 732 O O . LYS A 1 89 ? 19.440 -3.388 -20.173 1.00 90.25 89 LYS A O 1
ATOM 737 N N . GLY A 1 90 ? 21.469 -2.575 -20.699 1.00 92.06 90 GLY A N 1
ATOM 738 C CA . GLY A 1 90 ? 21.822 -2.161 -19.340 1.00 92.06 90 GLY A CA 1
ATOM 739 C C . GLY A 1 90 ? 20.879 -1.090 -18.782 1.00 92.06 90 GLY A C 1
ATOM 740 O O . GLY A 1 90 ? 20.427 -1.207 -17.646 1.00 92.06 90 GLY A O 1
ATOM 741 N N . LYS A 1 91 ? 20.496 -0.092 -19.591 1.00 95.50 91 LYS A N 1
ATOM 742 C CA . LYS A 1 91 ? 19.516 0.933 -19.181 1.00 95.50 91 LYS A CA 1
ATOM 743 C C . LYS A 1 91 ? 18.160 0.322 -18.825 1.00 95.50 91 LYS A C 1
ATOM 745 O O . LYS A 1 91 ? 17.574 0.694 -17.815 1.00 95.50 91 LYS A O 1
ATOM 750 N N . TRP A 1 92 ? 17.684 -0.646 -19.610 1.00 95.38 92 TRP A N 1
ATOM 751 C CA . TRP A 1 92 ? 16.442 -1.367 -19.314 1.00 95.38 92 TRP A CA 1
ATOM 752 C C . TRP A 1 92 ? 16.518 -2.204 -18.039 1.00 95.38 92 TRP A C 1
ATOM 754 O O . TRP A 1 92 ? 15.537 -2.283 -17.297 1.00 95.38 92 TRP A O 1
ATOM 764 N N . GLN A 1 93 ? 17.672 -2.813 -17.759 1.00 94.38 93 GLN A N 1
ATOM 765 C CA . GLN A 1 93 ? 17.893 -3.527 -16.501 1.00 94.38 93 GLN A CA 1
ATOM 766 C C . GLN A 1 93 ? 17.807 -2.577 -15.302 1.00 94.38 93 GLN A C 1
ATOM 768 O O . GLN A 1 93 ? 17.036 -2.858 -14.385 1.00 94.38 93 GLN A O 1
ATOM 773 N N . VAL A 1 94 ? 18.506 -1.435 -15.356 1.00 96.38 94 VAL A N 1
ATOM 774 C CA . VAL A 1 94 ? 18.469 -0.400 -14.307 1.00 96.38 94 VAL A CA 1
ATOM 775 C C . VAL A 1 94 ? 17.049 0.128 -14.110 1.00 96.38 94 VAL A C 1
ATOM 777 O O . VAL A 1 94 ? 16.538 0.094 -12.997 1.00 96.38 94 VAL A O 1
ATOM 780 N N . TYR A 1 95 ? 16.361 0.505 -15.189 1.00 97.62 95 TYR A N 1
ATOM 781 C CA . TYR A 1 95 ? 14.971 0.968 -15.142 1.00 97.62 95 TYR A CA 1
ATOM 782 C C . TYR A 1 95 ? 14.047 -0.025 -14.414 1.00 97.62 95 TYR A C 1
ATOM 784 O O . TYR A 1 95 ? 13.253 0.346 -13.548 1.00 97.62 95 TYR A O 1
ATOM 792 N N . ARG A 1 96 ? 14.158 -1.322 -14.728 1.00 97.19 96 ARG A N 1
ATOM 793 C CA . ARG A 1 96 ? 13.342 -2.364 -14.086 1.00 97.19 96 ARG A CA 1
ATOM 794 C C . ARG A 1 96 ? 13.740 -2.619 -12.637 1.00 97.19 96 ARG A C 1
ATOM 796 O O . ARG A 1 96 ? 12.892 -3.048 -11.854 1.00 97.19 96 ARG A O 1
ATOM 803 N N . GLU A 1 97 ? 15.004 -2.436 -12.281 1.00 96.50 97 GLU A N 1
ATOM 804 C CA . GLU A 1 97 ? 15.466 -2.507 -10.895 1.00 96.50 97 GLU A CA 1
ATOM 805 C C . GLU A 1 97 ? 14.894 -1.344 -10.078 1.00 96.50 97 GLU A C 1
ATOM 807 O O . GLU A 1 97 ? 14.233 -1.588 -9.070 1.00 96.50 97 GLU A O 1
ATOM 812 N N . GLU A 1 98 ? 14.991 -0.115 -10.585 1.00 96.94 98 GLU A N 1
ATOM 813 C CA . GLU A 1 98 ? 14.403 1.083 -9.972 1.00 96.94 98 GLU A CA 1
ATOM 814 C C . GLU A 1 98 ? 12.883 0.953 -9.796 1.00 96.94 98 GLU A C 1
ATOM 816 O O . GLU A 1 98 ? 12.347 1.286 -8.740 1.00 96.94 98 GLU A O 1
ATOM 821 N N . LEU A 1 99 ? 12.171 0.388 -10.779 1.00 97.06 99 LEU A N 1
ATOM 822 C CA . LEU A 1 99 ? 10.741 0.098 -10.640 1.00 97.06 99 LEU A CA 1
ATOM 823 C C . LEU A 1 99 ? 10.444 -0.890 -9.506 1.00 97.06 99 LEU A C 1
ATOM 825 O O . LEU A 1 99 ? 9.473 -0.705 -8.772 1.00 97.06 99 LEU A O 1
ATOM 829 N N . ARG A 1 100 ? 11.233 -1.961 -9.359 1.00 95.56 100 ARG A N 1
ATOM 830 C CA . ARG A 1 100 ? 11.043 -2.932 -8.264 1.00 95.56 100 ARG A CA 1
ATOM 831 C C . ARG A 1 100 ? 11.347 -2.303 -6.909 1.00 95.56 100 ARG A C 1
ATOM 833 O O . ARG A 1 100 ? 10.649 -2.592 -5.936 1.00 95.56 100 ARG A O 1
ATOM 840 N N . ASP A 1 101 ? 12.325 -1.412 -6.887 1.00 96.12 101 ASP A N 1
ATOM 841 C CA . ASP A 1 101 ? 12.787 -0.710 -5.699 1.00 96.12 101 ASP A CA 1
ATOM 842 C C . ASP A 1 101 ? 11.938 0.512 -5.340 1.00 96.12 101 ASP A C 1
ATOM 844 O O . ASP A 1 101 ? 12.052 1.013 -4.227 1.00 96.12 101 ASP A O 1
ATOM 848 N N . LEU A 1 102 ? 11.009 0.920 -6.208 1.00 94.12 102 LEU A N 1
ATOM 849 C CA . LEU A 1 102 ? 10.150 2.095 -6.044 1.00 94.12 102 LEU A CA 1
ATOM 850 C C . LEU A 1 102 ? 9.428 2.158 -4.690 1.00 94.12 102 LEU A C 1
ATOM 852 O O . LEU A 1 102 ? 9.222 3.233 -4.141 1.00 94.12 102 LEU A O 1
ATOM 856 N N . THR A 1 103 ? 9.026 1.008 -4.141 1.00 90.81 103 THR A N 1
ATOM 857 C CA . THR A 1 103 ? 8.307 0.951 -2.858 1.00 90.81 103 THR A CA 1
ATOM 858 C C . THR A 1 103 ? 9.227 0.905 -1.637 1.00 90.81 103 THR A C 1
ATOM 860 O O . THR A 1 103 ? 8.738 0.921 -0.508 1.00 90.81 103 THR A O 1
ATOM 863 N N . LYS A 1 104 ? 10.549 0.813 -1.822 1.00 92.88 104 LYS A N 1
ATOM 864 C CA . LYS A 1 104 ? 11.512 0.806 -0.716 1.00 92.88 104 LYS A CA 1
ATOM 865 C C . LYS A 1 104 ? 11.597 2.210 -0.112 1.00 92.88 104 LYS A C 1
ATOM 867 O O . LYS A 1 104 ? 11.810 3.190 -0.813 1.00 92.88 104 LYS A O 1
ATOM 872 N N . GLY A 1 105 ? 11.440 2.309 1.208 1.00 87.19 105 GLY A N 1
ATOM 873 C CA . GLY A 1 105 ? 11.567 3.580 1.936 1.00 87.19 105 GLY A CA 1
ATOM 874 C C . GLY A 1 105 ? 10.347 4.510 1.868 1.00 87.19 105 GLY A C 1
ATOM 875 O O . GLY A 1 105 ? 10.403 5.622 2.399 1.00 87.19 105 GLY A O 1
ATOM 876 N N . LEU A 1 106 ? 9.241 4.064 1.264 1.00 92.81 106 LEU A N 1
ATOM 877 C CA . LEU A 1 106 ? 7.956 4.763 1.306 1.00 92.81 106 LEU A CA 1
ATOM 878 C C . LEU A 1 106 ? 7.230 4.440 2.623 1.00 92.81 106 LEU A C 1
ATOM 880 O O . LEU A 1 106 ? 6.416 3.525 2.695 1.00 92.81 106 LEU A O 1
ATOM 884 N N . ASP A 1 107 ? 7.574 5.180 3.675 1.00 92.81 107 ASP A N 1
ATOM 885 C CA . ASP A 1 107 ? 7.065 5.018 5.049 1.00 92.81 107 ASP A CA 1
ATOM 886 C C . ASP A 1 107 ? 5.925 5.988 5.412 1.00 92.81 107 ASP A C 1
ATOM 888 O O . ASP A 1 107 ? 5.398 5.945 6.519 1.00 92.81 107 ASP A O 1
ATOM 892 N N . THR A 1 108 ? 5.548 6.881 4.497 1.00 92.94 108 THR A N 1
ATOM 893 C CA . THR A 1 108 ? 4.512 7.898 4.710 1.00 92.94 108 THR A CA 1
ATOM 894 C C . THR A 1 108 ? 3.722 8.139 3.431 1.00 92.94 108 THR A C 1
ATOM 896 O O . THR A 1 108 ? 4.257 8.057 2.323 1.00 92.94 108 THR A O 1
ATOM 899 N N . VAL A 1 109 ? 2.442 8.490 3.580 1.00 93.25 109 VAL A N 1
ATOM 900 C CA . VAL A 1 109 ? 1.548 8.804 2.453 1.00 93.25 109 VAL A CA 1
ATOM 901 C C . VAL A 1 109 ? 2.108 9.939 1.591 1.00 93.25 109 VAL A C 1
ATOM 903 O O . VAL A 1 109 ? 1.998 9.901 0.368 1.00 93.25 109 VAL A O 1
ATOM 906 N N . ASP A 1 110 ? 2.746 10.938 2.207 1.00 93.00 110 ASP A N 1
ATOM 907 C CA . ASP A 1 110 ? 3.357 12.058 1.483 1.00 93.00 110 ASP A CA 1
ATOM 908 C C . ASP A 1 110 ? 4.500 11.599 0.564 1.00 93.00 110 ASP A C 1
ATOM 910 O O . ASP A 1 110 ? 4.542 11.997 -0.601 1.00 93.00 110 ASP A O 1
ATOM 914 N N . LYS A 1 111 ? 5.371 10.694 1.038 1.00 93.31 111 LYS A N 1
ATOM 915 C CA . LYS A 1 111 ? 6.424 10.101 0.197 1.00 93.31 111 LYS A CA 1
ATOM 916 C C . LYS A 1 111 ? 5.841 9.297 -0.958 1.00 93.31 111 LYS A C 1
ATOM 918 O O . LYS A 1 111 ? 6.346 9.403 -2.069 1.00 93.31 111 LYS A O 1
ATOM 923 N N . VAL A 1 112 ? 4.771 8.534 -0.719 1.00 94.38 112 VAL A N 1
ATOM 924 C CA . VAL A 1 112 ? 4.096 7.773 -1.784 1.00 94.38 112 VAL A CA 1
ATOM 925 C C . VAL A 1 112 ? 3.524 8.710 -2.849 1.00 94.38 112 VAL A C 1
ATOM 927 O O . VAL A 1 112 ? 3.744 8.498 -4.037 1.00 94.38 112 VAL A O 1
ATOM 930 N N . LYS A 1 113 ? 2.844 9.788 -2.444 1.00 92.19 113 LYS A N 1
ATOM 931 C CA . LYS A 1 113 ? 2.257 10.768 -3.376 1.00 92.19 113 LYS A CA 1
ATOM 932 C C . LYS A 1 113 ? 3.301 11.544 -4.177 1.00 92.19 113 LYS A C 1
ATOM 934 O O . LYS A 1 113 ? 3.012 11.980 -5.287 1.00 92.19 113 LYS A O 1
ATOM 939 N N . LYS A 1 114 ? 4.498 11.726 -3.618 1.00 94.19 114 LYS A N 1
ATOM 940 C CA . LYS A 1 114 ? 5.634 12.410 -4.254 1.00 94.19 114 LYS A CA 1
ATOM 941 C C . LYS A 1 114 ? 6.624 11.445 -4.905 1.00 94.19 114 LYS A C 1
ATOM 943 O O . LYS A 1 114 ? 7.737 11.858 -5.224 1.00 94.19 114 LYS A O 1
ATOM 948 N N . VAL A 1 115 ? 6.258 10.173 -5.072 1.00 94.12 115 VAL A N 1
ATOM 949 C CA . VAL A 1 115 ? 7.162 9.180 -5.647 1.00 94.12 115 VAL A CA 1
ATOM 950 C C . VAL A 1 115 ? 7.541 9.573 -7.076 1.00 94.12 115 VAL A C 1
ATOM 952 O O . VAL A 1 115 ? 6.684 9.870 -7.912 1.00 94.12 115 VAL A O 1
ATOM 955 N N . THR A 1 116 ? 8.841 9.580 -7.356 1.00 93.94 116 THR A N 1
ATOM 956 C CA . THR A 1 116 ? 9.364 9.834 -8.699 1.00 93.94 116 THR A CA 1
ATOM 957 C C . THR A 1 116 ? 9.485 8.511 -9.435 1.00 93.94 116 THR A C 1
ATOM 959 O O . THR A 1 116 ? 10.147 7.589 -8.962 1.00 93.94 116 THR A O 1
ATOM 962 N N . TRP A 1 117 ? 8.849 8.420 -10.598 1.00 95.50 117 TRP A N 1
ATOM 963 C CA . TRP A 1 117 ? 8.937 7.245 -11.458 1.00 95.50 117 TRP A CA 1
ATOM 964 C C . TRP A 1 117 ? 10.221 7.294 -12.291 1.00 95.50 117 TRP A C 1
ATOM 966 O O . TRP A 1 117 ? 10.572 8.374 -12.774 1.00 95.50 117 TRP A O 1
ATOM 976 N N . PRO A 1 118 ? 10.913 6.158 -12.483 1.00 96.12 118 PRO A N 1
ATOM 977 C CA . PRO A 1 118 ? 12.067 6.115 -13.365 1.00 96.12 118 PRO A CA 1
ATOM 978 C C . PRO A 1 118 ? 11.639 6.418 -14.804 1.00 96.12 118 PRO A C 1
ATOM 980 O O . PRO A 1 118 ? 10.528 6.076 -15.226 1.00 96.12 118 PRO A O 1
ATOM 983 N N . THR A 1 119 ? 12.516 7.077 -15.558 1.00 95.31 119 THR A N 1
ATOM 984 C CA . THR A 1 119 ? 12.255 7.422 -16.959 1.00 95.31 119 THR A CA 1
ATOM 985 C C . THR A 1 119 ? 12.534 6.215 -17.839 1.00 95.31 119 THR A C 1
ATOM 987 O O . THR A 1 119 ? 13.594 5.599 -17.746 1.00 95.31 119 THR A O 1
ATOM 990 N N . GLU A 1 120 ? 11.583 5.891 -18.707 1.00 93.81 120 GLU A N 1
ATOM 991 C CA . GLU A 1 120 ? 11.731 4.811 -19.676 1.00 93.81 120 GLU A CA 1
ATOM 992 C C . GLU A 1 120 ? 12.927 5.075 -20.617 1.00 93.81 120 GLU A C 1
ATOM 994 O O . GLU A 1 120 ? 13.064 6.189 -21.137 1.00 93.81 120 GLU A O 1
ATOM 999 N N . PRO A 1 121 ? 13.814 4.087 -20.837 1.00 92.12 121 PRO A N 1
ATOM 1000 C CA . PRO A 1 121 ? 14.892 4.202 -21.813 1.00 92.12 121 PRO A CA 1
ATOM 1001 C C . PRO A 1 121 ? 14.366 4.328 -23.250 1.00 92.12 121 PRO A C 1
ATOM 1003 O O . PRO A 1 121 ? 13.360 3.721 -23.604 1.00 92.12 121 PRO A O 1
ATOM 1006 N N . SER A 1 122 ? 15.080 5.092 -24.085 1.00 80.19 122 SER A N 1
ATOM 1007 C CA . SER A 1 122 ? 14.875 5.145 -25.545 1.00 80.19 122 SER A CA 1
ATOM 1008 C C . SER A 1 122 ? 15.700 4.100 -26.280 1.00 80.19 122 SER A C 1
ATOM 1010 O O . SER A 1 122 ? 16.813 3.796 -25.784 1.00 80.19 122 SER A O 1
#

Secondary structure (DSSP, 8-state):
--HHHHHHHHSTT--EEE-SS-SS-GGGEEE--SSSPPPPHHHHHHHHHHHHHHHHHHHHHHHHHHHHHHTGGGG-TT--TTTS-HHHHHHHHHHHHHHHHTTTT--SHHHHHTPPPPPPP-

pLDDT: mean 91.52, std 4.62, range [77.5, 97.62]